Protein AF-A0A3G5BBC3-F1 (afdb_monomer_lite)

Sequence (78 aa):
VMLTRANSIDEEALRKTLKAITVHHDALRIVCKKDEEKGLLLFNRPADL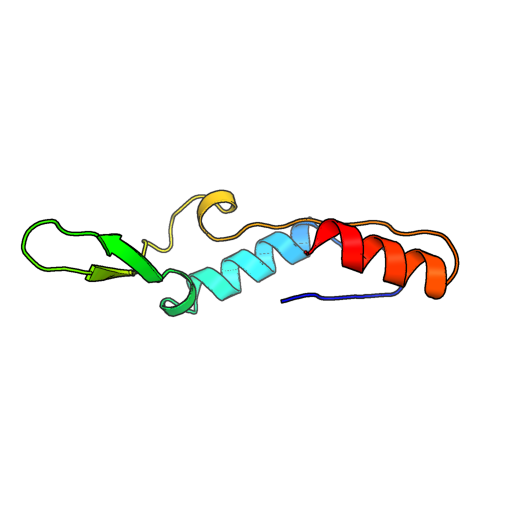ADEQLYSLTILEMEGDEHEKERFIKRRVA

InterPro domains:
  IPR001242 Condensation domain [PF00668] (1-75)

Secondary structure (DSSP, 8-state):
-----SSPP-HHHHHHHHHHHHHH-GGGGEEEEEETTTEEEEEEPPTTS-HHHH---------S-HHHHHHHHHHHH-

Structure (mmCIF, N/CA/C/O backbone):
data_AF-A0A3G5BBC3-F1
#
_entry.id   AF-A0A3G5BBC3-F1
#
loop_
_atom_site.group_PDB
_atom_site.id
_atom_site.type_symbol
_atom_site.label_atom_id
_atom_site.label_alt_id
_atom_site.label_comp_id
_atom_site.label_asym_id
_atom_site.label_entity_id
_atom_site.label_seq_id
_atom_site.pdbx_PDB_ins_code
_atom_site.Cartn_x
_atom_site.Cartn_y
_atom_site.Cartn_z
_atom_site.occupancy
_atom_site.B_iso_or_equiv
_atom_site.auth_seq_id
_atom_site.auth_comp_id
_atom_site.auth_asym_id
_atom_site.auth_atom_id
_atom_site.pdbx_PDB_model_num
ATOM 1 N N . VAL A 1 1 ? 10.005 -2.198 4.059 1.00 75.88 1 VAL A N 1
ATOM 2 C CA . VAL A 1 1 ? 10.484 -3.271 3.152 1.00 75.88 1 VAL A CA 1
ATOM 3 C C . VAL A 1 1 ? 11.118 -2.607 1.944 1.00 75.88 1 VAL A C 1
ATOM 5 O O . VAL A 1 1 ? 10.602 -1.579 1.529 1.00 75.88 1 VAL A O 1
ATOM 8 N N . MET A 1 2 ? 12.217 -3.147 1.418 1.00 82.88 2 MET A N 1
ATOM 9 C CA . MET A 1 2 ? 12.868 -2.648 0.201 1.00 82.88 2 MET A CA 1
ATOM 10 C C . MET A 1 2 ? 12.853 -3.760 -0.850 1.00 82.88 2 MET A C 1
ATOM 12 O O . MET A 1 2 ? 13.208 -4.892 -0.533 1.00 82.88 2 MET A O 1
ATOM 16 N N . LEU A 1 3 ? 12.413 -3.442 -2.068 1.00 83.62 3 LEU A N 1
ATOM 17 C CA . LEU A 1 3 ? 12.373 -4.362 -3.206 1.00 83.62 3 LEU A CA 1
ATOM 18 C C . LEU A 1 3 ? 13.272 -3.804 -4.309 1.00 83.62 3 LEU A C 1
ATOM 20 O O . LEU A 1 3 ? 13.186 -2.617 -4.617 1.00 83.62 3 LEU A O 1
ATOM 24 N N . THR A 1 4 ? 14.119 -4.647 -4.897 1.00 83.56 4 THR A N 1
ATOM 25 C CA . THR A 1 4 ? 15.038 -4.259 -5.975 1.00 83.56 4 THR A CA 1
ATOM 26 C C . THR A 1 4 ? 14.836 -5.154 -7.189 1.00 83.56 4 THR A C 1
ATOM 28 O O . THR A 1 4 ? 14.510 -6.337 -7.067 1.00 83.56 4 THR A O 1
ATOM 31 N N . ARG A 1 5 ? 14.997 -4.585 -8.385 1.00 85.12 5 ARG A N 1
ATOM 32 C CA . ARG A 1 5 ? 14.966 -5.335 -9.642 1.00 85.12 5 ARG A CA 1
ATOM 33 C C . ARG A 1 5 ? 15.824 -4.628 -10.689 1.00 85.12 5 ARG A C 1
ATOM 35 O O . ARG A 1 5 ? 16.017 -3.422 -10.598 1.00 85.12 5 ARG A O 1
ATOM 42 N N . ALA A 1 6 ? 16.311 -5.371 -11.681 1.00 84.06 6 ALA A N 1
ATOM 43 C CA . ALA A 1 6 ? 17.165 -4.814 -12.735 1.00 84.06 6 ALA A CA 1
ATOM 44 C C . ALA A 1 6 ? 16.414 -3.903 -13.731 1.00 84.06 6 ALA A C 1
ATOM 46 O O . ALA A 1 6 ? 17.009 -2.992 -14.290 1.00 84.06 6 ALA A O 1
ATOM 47 N N . ASN A 1 7 ? 15.114 -4.134 -13.940 1.00 84.50 7 ASN A N 1
ATOM 48 C CA . ASN A 1 7 ? 14.291 -3.405 -14.915 1.00 84.50 7 ASN A CA 1
ATOM 49 C C . ASN A 1 7 ? 13.448 -2.298 -14.251 1.00 84.50 7 ASN A C 1
ATOM 51 O O . ASN A 1 7 ? 13.116 -2.404 -13.073 1.00 84.50 7 ASN A O 1
ATOM 55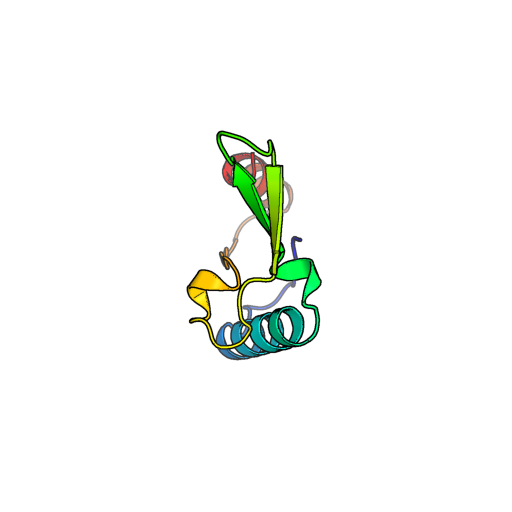 N N . SER A 1 8 ? 12.990 -1.295 -15.005 1.00 81.75 8 SER A N 1
ATOM 56 C CA . SER A 1 8 ? 12.094 -0.232 -14.499 1.00 81.75 8 SER A CA 1
ATOM 57 C C . SER A 1 8 ? 10.805 -0.801 -13.908 1.00 81.75 8 SER A C 1
ATOM 59 O O . SER A 1 8 ? 10.242 -1.713 -14.494 1.00 81.75 8 SER A O 1
ATOM 61 N N . ILE A 1 9 ? 10.342 -0.333 -12.747 1.00 85.75 9 ILE A N 1
ATOM 62 C CA . ILE A 1 9 ? 9.151 -0.867 -12.056 1.00 85.75 9 ILE A CA 1
ATOM 63 C C . ILE A 1 9 ? 7.863 -0.414 -12.755 1.00 85.75 9 ILE A C 1
ATOM 65 O O . ILE A 1 9 ? 7.710 0.761 -13.061 1.00 85.75 9 ILE A O 1
ATOM 69 N N . ASP A 1 10 ? 6.909 -1.334 -12.945 1.00 91.38 10 ASP A N 1
ATOM 70 C CA . ASP A 1 10 ? 5.529 -0.950 -13.265 1.00 91.38 10 ASP A CA 1
ATOM 71 C C . ASP A 1 10 ? 4.869 -0.423 -11.986 1.00 91.38 10 ASP A C 1
ATOM 73 O O . ASP A 1 10 ? 4.480 -1.185 -11.092 1.00 91.38 10 ASP A O 1
ATOM 77 N N . GLU A 1 11 ? 4.832 0.900 -11.871 1.00 92.06 11 GLU A N 1
ATOM 78 C CA . GLU A 1 11 ? 4.329 1.588 -10.691 1.00 92.06 11 GLU A CA 1
ATOM 79 C C . GLU A 1 11 ? 2.836 1.330 -10.459 1.00 92.06 11 GLU A C 1
ATOM 81 O O . GLU A 1 11 ? 2.419 1.158 -9.312 1.00 92.06 11 GLU A O 1
ATOM 86 N N . GLU A 1 12 ? 2.022 1.256 -11.515 1.00 94.12 12 GLU A N 1
ATOM 87 C CA . GLU A 1 12 ? 0.578 1.064 -11.376 1.00 94.12 12 GLU A CA 1
ATOM 88 C C . GLU A 1 12 ? 0.268 -0.338 -10.841 1.00 94.12 12 GLU A C 1
ATOM 90 O O . GLU A 1 12 ? -0.518 -0.500 -9.898 1.00 94.12 12 GLU A O 1
ATOM 95 N N . ALA A 1 13 ? 0.934 -1.357 -11.390 1.00 93.62 13 ALA A N 1
ATOM 96 C CA . ALA A 1 13 ? 0.831 -2.722 -10.889 1.00 93.62 13 ALA A CA 1
ATOM 97 C C . ALA A 1 13 ? 1.306 -2.825 -9.430 1.00 93.62 13 ALA A C 1
ATOM 99 O O . ALA A 1 13 ? 0.675 -3.508 -8.611 1.00 93.62 13 ALA A O 1
ATOM 100 N N . LEU A 1 14 ? 2.382 -2.114 -9.073 1.00 93.12 14 LEU A N 1
ATOM 101 C CA . LEU A 1 14 ? 2.899 -2.101 -7.708 1.00 93.12 14 LEU A CA 1
ATOM 102 C C . LEU A 1 14 ? 1.920 -1.435 -6.733 1.00 93.12 14 LEU A C 1
ATOM 104 O O . LEU A 1 14 ? 1.662 -1.994 -5.668 1.00 93.12 14 LEU A O 1
ATOM 108 N N . ARG A 1 15 ? 1.320 -0.297 -7.098 1.00 94.44 15 ARG A N 1
ATOM 109 C CA . ARG A 1 15 ? 0.302 0.387 -6.280 1.00 94.44 15 ARG A CA 1
ATOM 110 C C . ARG A 1 15 ? -0.906 -0.512 -6.017 1.00 94.44 15 ARG A C 1
ATOM 112 O O . ARG A 1 15 ? -1.285 -0.707 -4.863 1.00 94.44 15 ARG A O 1
ATOM 119 N N . LYS A 1 16 ? -1.440 -1.168 -7.055 1.00 95.25 16 LYS A N 1
ATOM 120 C CA . LYS A 1 16 ? -2.540 -2.144 -6.912 1.00 95.25 16 LYS A CA 1
ATOM 121 C C . LYS A 1 16 ? -2.169 -3.294 -5.974 1.00 95.25 16 LYS A C 1
ATOM 123 O O . LYS A 1 16 ? -2.975 -3.691 -5.134 1.00 95.25 16 LYS A O 1
ATOM 128 N N . THR A 1 17 ? -0.942 -3.798 -6.090 1.00 94.31 17 THR A N 1
ATOM 129 C CA . THR A 1 17 ? -0.435 -4.882 -5.238 1.00 94.31 17 THR A CA 1
ATOM 130 C C . THR A 1 17 ? -0.320 -4.439 -3.778 1.00 94.31 17 THR A C 1
ATOM 132 O O . THR A 1 17 ? -0.814 -5.132 -2.890 1.00 94.31 17 THR A O 1
ATOM 135 N N . LEU A 1 18 ? 0.270 -3.268 -3.515 1.00 94.31 18 LEU A N 1
ATOM 136 C CA . LEU A 1 18 ? 0.394 -2.713 -2.163 1.00 94.31 18 LEU A CA 1
ATOM 137 C C . LEU A 1 18 ? -0.975 -2.475 -1.526 1.00 94.31 18 LEU A C 1
ATOM 139 O O . LEU A 1 18 ? -1.186 -2.856 -0.375 1.00 94.31 18 LEU A O 1
ATOM 143 N N . LYS A 1 19 ? -1.930 -1.933 -2.289 1.00 95.00 19 LYS A N 1
ATOM 144 C CA . LYS A 1 19 ? -3.314 -1.782 -1.837 1.00 95.00 19 LYS A CA 1
ATOM 145 C C . LYS A 1 19 ? -3.926 -3.127 -1.456 1.00 95.00 19 LYS A C 1
ATOM 147 O O . LYS A 1 19 ? -4.460 -3.251 -0.359 1.00 95.00 19 LYS A O 1
ATOM 152 N N . ALA A 1 20 ? -3.823 -4.141 -2.316 1.00 95.50 20 ALA A N 1
ATOM 153 C CA . ALA A 1 20 ? -4.381 -5.465 -2.045 1.00 95.50 20 ALA A CA 1
ATOM 154 C C . ALA A 1 20 ? -3.801 -6.086 -0.761 1.00 95.50 20 ALA A C 1
ATOM 156 O O . ALA A 1 20 ? -4.554 -6.595 0.069 1.00 95.50 20 ALA A O 1
ATOM 157 N N . ILE A 1 21 ? -2.484 -5.977 -0.560 1.00 94.62 21 ILE A N 1
ATOM 158 C CA . ILE A 1 21 ? -1.795 -6.472 0.640 1.00 94.62 21 ILE A CA 1
ATOM 159 C C . ILE A 1 21 ? -2.279 -5.728 1.894 1.00 94.62 21 ILE A C 1
ATOM 161 O O . ILE A 1 21 ? -2.672 -6.372 2.866 1.00 94.62 21 ILE A O 1
ATOM 165 N N . THR A 1 22 ? -2.314 -4.391 1.882 1.00 94.56 22 THR A N 1
ATOM 166 C CA . THR A 1 22 ? -2.761 -3.593 3.041 1.00 94.56 22 THR A CA 1
ATOM 167 C C . THR A 1 22 ? -4.263 -3.732 3.314 1.00 94.56 22 THR A C 1
ATOM 169 O O . THR A 1 22 ? -4.708 -3.603 4.456 1.00 94.56 22 THR A O 1
ATOM 172 N N . VAL A 1 23 ? -5.076 -4.005 2.290 1.00 94.00 23 VAL A N 1
ATOM 173 C CA . VAL A 1 23 ? -6.507 -4.300 2.453 1.00 94.00 23 VAL A CA 1
ATOM 174 C C . VAL A 1 23 ? -6.707 -5.665 3.115 1.00 94.00 23 VAL A C 1
ATOM 176 O O . VAL A 1 23 ? -7.504 -5.771 4.050 1.00 94.00 23 VAL A O 1
ATOM 179 N N . HIS A 1 24 ? -5.968 -6.681 2.667 1.00 94.62 24 HIS A N 1
ATOM 180 C CA . HIS A 1 24 ? -6.077 -8.047 3.171 1.00 94.62 24 HIS A CA 1
ATOM 181 C C . HIS A 1 24 ? -5.526 -8.201 4.597 1.00 94.62 24 HIS A C 1
ATOM 183 O O . HIS A 1 24 ? -6.140 -8.873 5.422 1.00 94.62 24 HIS A O 1
ATOM 189 N N . HIS A 1 25 ? -4.403 -7.548 4.906 1.00 94.56 25 HIS A N 1
ATOM 190 C CA . HIS A 1 25 ? -3.760 -7.618 6.217 1.00 94.56 25 HIS A CA 1
ATOM 191 C C . HIS A 1 25 ? -4.086 -6.386 7.063 1.00 94.56 25 HIS A C 1
ATOM 193 O O . HIS A 1 25 ? -3.440 -5.343 6.967 1.00 94.56 25 HIS A O 1
ATOM 199 N N . ASP A 1 26 ? -5.067 -6.522 7.948 1.00 91.00 26 ASP A N 1
ATOM 200 C CA . ASP A 1 26 ? -5.482 -5.472 8.878 1.00 91.00 26 ASP A CA 1
ATOM 201 C C . ASP A 1 26 ? -4.376 -5.039 9.857 1.00 91.00 26 ASP A C 1
ATOM 203 O O . ASP A 1 26 ? -4.308 -3.862 10.211 1.00 91.00 26 ASP A O 1
ATOM 207 N N . ALA A 1 27 ? -3.451 -5.938 10.202 1.00 93.88 27 ALA A N 1
ATOM 208 C CA . ALA A 1 27 ? -2.278 -5.640 11.020 1.00 93.88 27 ALA A CA 1
ATOM 209 C C . ALA A 1 27 ? -1.395 -4.517 10.440 1.00 93.88 27 ALA A C 1
ATOM 211 O O . ALA A 1 27 ? -0.824 -3.729 11.192 1.00 93.88 27 ALA A O 1
ATOM 212 N N . LEU A 1 28 ? -1.319 -4.382 9.108 1.00 93.56 28 LEU A N 1
ATOM 213 C CA . LEU A 1 28 ? -0.569 -3.299 8.451 1.00 93.56 28 LEU A CA 1
ATOM 214 C C . LEU A 1 28 ? -1.246 -1.928 8.605 1.00 93.56 28 LEU A C 1
ATOM 216 O O . LEU A 1 28 ? -0.639 -0.895 8.326 1.00 93.56 28 LEU A O 1
ATOM 220 N N . ARG A 1 29 ? -2.505 -1.904 9.051 1.00 94.06 29 ARG A N 1
ATOM 221 C CA . ARG A 1 29 ? -3.290 -0.687 9.275 1.00 94.06 29 ARG A CA 1
ATOM 222 C C . ARG A 1 29 ? -3.347 -0.273 10.742 1.00 94.06 29 ARG A C 1
ATOM 224 O O . ARG A 1 29 ? -4.026 0.714 11.034 1.00 94.06 29 ARG A O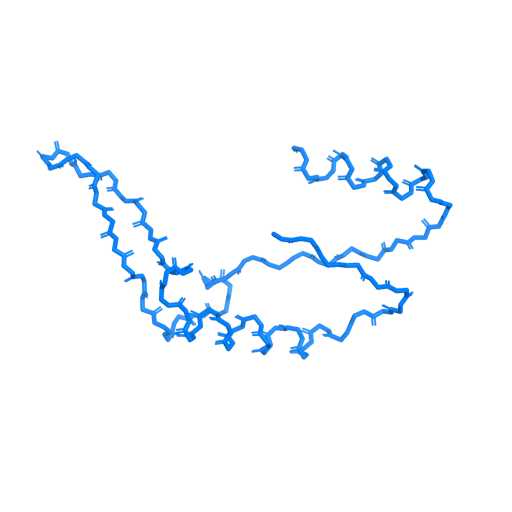 1
ATOM 231 N N . ILE A 1 30 ? -2.659 -0.979 11.641 1.00 94.62 30 ILE A N 1
ATOM 232 C CA . ILE A 1 30 ? -2.589 -0.617 13.059 1.00 94.62 30 ILE A CA 1
ATOM 233 C C . ILE A 1 30 ? -1.922 0.752 13.205 1.00 94.62 30 ILE A C 1
ATOM 235 O O . ILE A 1 30 ? -0.833 0.997 12.689 1.00 94.62 30 ILE A O 1
ATOM 239 N N . VAL A 1 31 ? -2.566 1.637 13.957 1.00 93.25 31 VAL A N 1
ATOM 240 C CA . VAL A 1 31 ? -1.994 2.900 14.426 1.00 93.25 31 VAL A CA 1
ATOM 241 C C . VAL A 1 31 ? -2.047 2.964 15.939 1.00 93.25 31 VAL A C 1
ATOM 243 O O . VAL A 1 31 ? -2.974 2.462 16.572 1.00 93.25 31 VAL A O 1
ATOM 246 N N . CYS A 1 32 ? -1.029 3.607 16.501 1.00 93.31 32 CYS A N 1
ATOM 247 C CA . CYS A 1 32 ? -0.924 3.880 17.920 1.00 93.31 32 CYS A CA 1
ATOM 248 C C . CYS A 1 32 ? -1.225 5.360 18.161 1.00 93.31 32 CYS A C 1
ATOM 250 O O . CYS A 1 32 ? -0.569 6.232 17.589 1.00 93.31 32 CYS A O 1
ATOM 252 N N . LYS A 1 33 ? -2.222 5.649 18.994 1.00 92.06 33 LYS A N 1
ATOM 253 C CA . LYS A 1 33 ? -2.575 7.005 19.411 1.00 92.06 33 LYS A CA 1
ATOM 254 C C . LYS A 1 33 ? -2.398 7.118 20.917 1.00 92.06 33 LYS A C 1
ATOM 256 O O . LYS A 1 33 ? -2.874 6.268 21.663 1.00 92.06 33 LYS A O 1
ATOM 261 N N . LYS A 1 34 ? -1.726 8.181 21.359 1.00 92.25 34 LYS A N 1
ATOM 262 C CA . LYS A 1 34 ? -1.649 8.512 22.781 1.00 92.25 34 LYS A CA 1
ATOM 263 C C . LYS A 1 34 ? -3.019 8.995 23.254 1.00 92.25 34 LYS A C 1
ATOM 265 O O . LYS A 1 34 ? -3.607 9.884 22.642 1.00 92.25 34 LYS A O 1
ATOM 270 N N . ASP A 1 35 ? -3.500 8.382 24.318 1.00 88.88 35 ASP A N 1
ATOM 271 C CA . ASP A 1 35 ? -4.707 8.735 25.042 1.00 88.88 35 ASP A CA 1
ATOM 272 C C . ASP A 1 35 ? -4.292 9.268 26.413 1.00 88.88 35 ASP A C 1
ATOM 274 O O . ASP A 1 35 ? -3.470 8.662 27.105 1.00 88.88 35 ASP A O 1
ATOM 278 N N . GLU A 1 36 ? -4.797 10.444 26.772 1.00 84.62 36 GLU A N 1
ATOM 279 C CA . GLU A 1 36 ? -4.353 11.165 27.968 1.00 84.62 36 GLU A CA 1
ATOM 280 C C . GLU A 1 36 ? -4.738 10.444 29.269 1.00 84.62 36 GLU A C 1
ATOM 282 O O . GLU A 1 36 ? -4.043 10.601 30.270 1.00 84.62 36 GLU A O 1
ATOM 287 N N . GLU A 1 37 ? -5.773 9.597 29.244 1.00 85.12 37 GLU A N 1
ATOM 288 C CA . GLU A 1 37 ? -6.281 8.884 30.421 1.00 85.12 37 GLU A CA 1
ATOM 289 C C . GLU A 1 37 ? -5.898 7.396 30.432 1.00 85.12 37 GLU A C 1
ATOM 291 O O . GLU A 1 37 ? -5.629 6.823 31.488 1.00 85.12 37 GLU A O 1
ATOM 296 N N . LYS A 1 38 ? -5.868 6.750 29.260 1.00 78.88 38 LYS A N 1
ATOM 297 C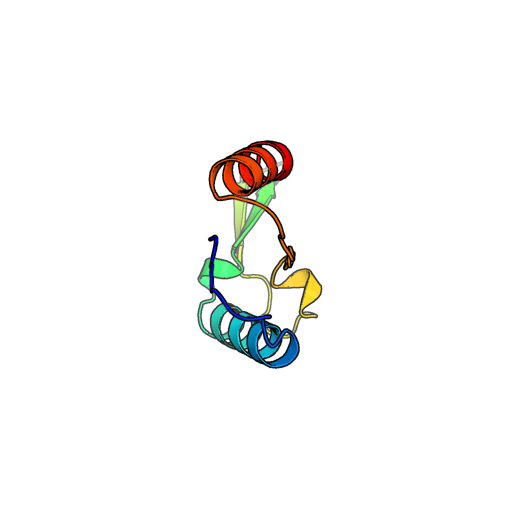 CA . LYS A 1 38 ? -5.709 5.291 29.103 1.00 78.88 38 LYS A CA 1
ATOM 298 C C . LYS A 1 38 ? -4.341 4.867 28.566 1.00 78.88 38 LYS A C 1
ATOM 300 O O . LYS A 1 38 ? -4.092 3.673 28.408 1.00 78.88 38 LYS A O 1
ATOM 305 N N . GLY A 1 39 ? -3.441 5.811 28.290 1.00 87.69 39 GLY A N 1
ATOM 306 C CA . GLY A 1 39 ? -2.080 5.525 27.834 1.00 87.69 39 GLY A CA 1
ATOM 307 C C . GLY A 1 39 ? -1.961 5.425 26.312 1.00 87.69 39 GLY A C 1
ATOM 308 O O . GLY A 1 39 ? -1.986 6.441 25.625 1.00 87.69 39 GLY A O 1
ATOM 309 N N . LEU A 1 40 ? -1.747 4.224 25.763 1.00 92.75 40 LEU A N 1
ATOM 310 C CA . LEU A 1 40 ? -1.627 4.006 24.313 1.00 92.75 40 LEU A CA 1
ATOM 311 C C . LEU A 1 40 ? -2.817 3.198 23.794 1.00 92.75 40 LEU A C 1
ATOM 313 O O . LEU A 1 40 ? -3.077 2.092 24.261 1.00 92.75 40 LEU A O 1
ATOM 317 N N . LEU A 1 41 ? -3.503 3.736 22.789 1.00 93.50 41 LEU A N 1
ATOM 318 C CA . LEU A 1 41 ? -4.569 3.057 22.064 1.00 93.50 41 LEU A CA 1
ATOM 319 C C . LEU A 1 41 ? -4.043 2.538 20.732 1.00 93.50 41 LEU A C 1
ATOM 321 O O . LEU A 1 41 ? -3.516 3.302 19.923 1.00 93.50 41 LEU A O 1
ATOM 325 N N . LEU A 1 42 ? -4.236 1.245 20.495 1.00 93.81 42 LEU A N 1
ATOM 326 C CA . LEU A 1 42 ? -3.942 0.578 19.232 1.00 93.81 42 LEU A CA 1
ATOM 327 C C . LEU A 1 42 ? -5.260 0.283 18.525 1.00 93.81 42 LEU A C 1
ATOM 329 O O . LEU A 1 42 ? -6.148 -0.337 19.109 1.00 93.81 42 LEU A O 1
ATOM 333 N N . PHE A 1 43 ? -5.398 0.720 17.277 1.00 93.6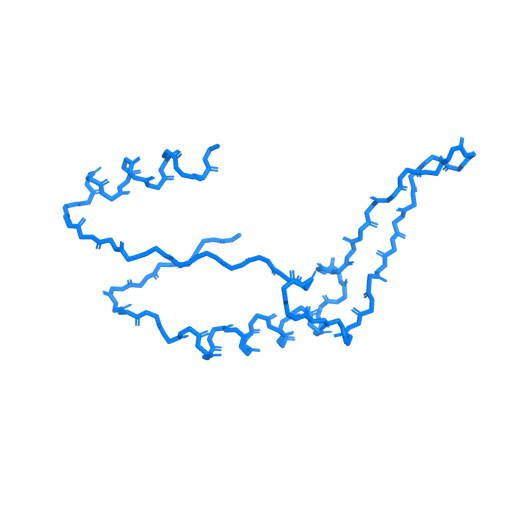9 43 PHE A N 1
ATOM 334 C CA . PHE A 1 43 ? -6.583 0.421 16.477 1.00 93.69 43 PHE A CA 1
ATOM 335 C C . PHE A 1 43 ? -6.240 0.258 15.000 1.00 93.69 43 PHE A C 1
ATOM 337 O O . PHE A 1 43 ? -5.308 0.882 14.490 1.00 93.69 43 PHE A O 1
ATOM 344 N N . ASN A 1 44 ? -7.021 -0.570 14.307 1.00 94.19 44 ASN A N 1
ATOM 345 C CA . ASN A 1 44 ? -6.906 -0.755 12.864 1.00 94.19 44 ASN A CA 1
ATOM 346 C C . ASN A 1 44 ? -7.615 0.396 12.150 1.00 94.19 44 ASN A C 1
ATOM 348 O O . ASN A 1 44 ? -8.800 0.641 12.378 1.00 94.19 44 ASN A O 1
ATOM 352 N N . ARG A 1 45 ? -6.910 1.083 11.251 1.00 94.31 45 ARG A N 1
ATOM 353 C CA . ARG A 1 45 ? -7.544 2.014 10.310 1.00 94.31 45 ARG A CA 1
ATOM 354 C C . ARG A 1 45 ? -8.443 1.252 9.326 1.00 94.31 45 ARG A C 1
ATOM 356 O O . ARG A 1 45 ? -8.172 0.076 9.045 1.00 94.31 45 ARG A O 1
ATOM 363 N N . PRO A 1 46 ? -9.488 1.902 8.788 1.00 93.88 46 PRO A N 1
ATOM 364 C CA . PRO A 1 46 ? -10.380 1.264 7.833 1.00 93.88 46 PRO A CA 1
ATOM 365 C C . PRO A 1 46 ? -9.664 0.941 6.511 1.00 93.88 46 PRO A C 1
ATOM 367 O O . PRO A 1 46 ? -8.607 1.491 6.195 1.00 93.88 46 PRO A O 1
ATOM 370 N N . ALA A 1 47 ? -10.216 -0.022 5.773 1.00 92.00 47 ALA A N 1
ATOM 371 C CA . ALA A 1 47 ? -9.611 -0.573 4.558 1.00 92.00 47 ALA A CA 1
ATOM 372 C C . ALA A 1 47 ? -9.880 0.265 3.296 1.00 92.00 47 ALA A C 1
ATOM 374 O O . ALA A 1 47 ? -9.186 0.103 2.298 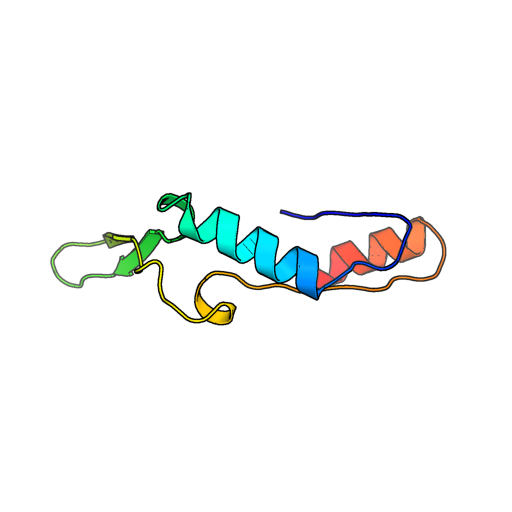1.00 92.00 47 ALA A O 1
ATOM 375 N N . ASP A 1 48 ? -10.890 1.131 3.334 1.00 93.69 48 ASP A N 1
ATOM 376 C CA . ASP A 1 48 ? -11.409 1.931 2.218 1.00 93.69 48 ASP A CA 1
ATOM 377 C C . ASP A 1 48 ? -10.782 3.333 2.123 1.00 93.69 48 ASP A C 1
ATOM 379 O O . ASP A 1 48 ? -11.280 4.199 1.404 1.00 93.69 48 ASP A O 1
ATOM 383 N N . LEU A 1 49 ? -9.668 3.556 2.823 1.00 91.69 49 LEU A N 1
ATOM 384 C CA . LEU A 1 49 ? -8.894 4.790 2.730 1.00 91.69 49 LEU A CA 1
ATOM 385 C C . LEU A 1 49 ? -8.234 4.954 1.353 1.00 91.69 49 LEU A C 1
ATOM 387 O O . LEU A 1 49 ? -8.029 3.988 0.612 1.00 91.69 49 LEU A O 1
ATOM 391 N N . ALA A 1 50 ? -7.841 6.192 1.048 1.00 92.56 50 ALA A N 1
ATOM 392 C CA . ALA A 1 50 ? -7.005 6.483 -0.110 1.00 92.56 50 ALA A CA 1
ATOM 393 C C . ALA A 1 50 ? -5.641 5.775 0.002 1.00 92.56 50 ALA A C 1
ATOM 395 O O . ALA A 1 50 ? -5.126 5.548 1.103 1.00 92.56 50 ALA A O 1
ATOM 396 N N . ASP A 1 51 ? -5.042 5.442 -1.140 1.00 90.25 51 ASP A N 1
ATOM 397 C CA . ASP A 1 51 ? -3.813 4.643 -1.206 1.00 90.25 51 ASP A CA 1
ATOM 398 C C . ASP A 1 51 ? -2.655 5.323 -0.455 1.00 90.25 51 ASP A C 1
ATOM 400 O O . ASP A 1 51 ? -1.924 4.665 0.286 1.00 90.25 51 ASP A O 1
ATOM 404 N N . GLU A 1 52 ? -2.562 6.653 -0.538 1.00 90.75 52 GLU A N 1
ATOM 405 C CA . GLU A 1 52 ? -1.557 7.487 0.139 1.00 90.75 52 GLU A CA 1
ATOM 406 C C . GLU A 1 52 ? -1.678 7.441 1.669 1.00 90.75 52 GLU A C 1
ATOM 408 O O . GLU A 1 52 ? -0.738 7.772 2.393 1.00 90.75 52 GLU A O 1
ATOM 413 N N . GLN A 1 53 ? -2.843 7.042 2.184 1.00 91.06 53 GLN A N 1
ATOM 414 C CA . GLN A 1 53 ? -3.066 6.852 3.613 1.00 91.06 53 GLN A CA 1
ATOM 415 C C . GLN A 1 53 ? -2.757 5.413 4.036 1.00 91.06 53 GLN A C 1
ATOM 417 O O . GLN A 1 53 ? -2.370 5.186 5.185 1.00 91.06 53 GLN A O 1
ATOM 422 N N . LEU A 1 54 ? -2.916 4.435 3.143 1.00 92.75 54 LEU A N 1
ATOM 423 C CA . LEU A 1 54 ? -2.662 3.024 3.429 1.00 92.75 54 LEU A CA 1
ATOM 424 C C . LEU A 1 54 ? -1.164 2.710 3.466 1.00 92.75 54 LEU A C 1
ATOM 426 O O . LEU A 1 54 ? -0.735 1.940 4.326 1.00 92.75 54 LEU A O 1
ATOM 430 N N . TYR A 1 55 ? -0.370 3.317 2.585 1.00 92.06 55 TYR A N 1
ATOM 431 C CA . TYR A 1 55 ? 1.074 3.109 2.514 1.00 92.06 55 TYR A CA 1
ATOM 432 C C . TYR A 1 55 ? 1.806 4.336 1.955 1.00 92.06 55 TYR A C 1
ATOM 434 O O . TYR A 1 55 ? 1.229 5.176 1.273 1.00 92.06 55 TYR A O 1
ATOM 442 N N . SER A 1 56 ? 3.114 4.404 2.208 1.00 90.88 56 SER A N 1
ATOM 443 C CA . SER A 1 56 ? 4.024 5.321 1.516 1.00 90.88 56 SER A CA 1
ATOM 444 C C . SER A 1 56 ? 4.846 4.534 0.499 1.00 90.88 56 SER A C 1
ATOM 446 O O . SER A 1 56 ? 5.385 3.474 0.827 1.00 90.88 56 SER A O 1
ATOM 448 N N . LEU A 1 57 ? 4.919 5.035 -0.735 1.00 91.94 57 LEU A N 1
ATOM 449 C CA . LEU A 1 57 ? 5.679 4.438 -1.830 1.00 91.94 57 LEU A CA 1
ATOM 450 C C . LEU A 1 57 ? 6.656 5.470 -2.393 1.00 91.94 57 LEU A C 1
ATOM 452 O O . LEU A 1 57 ? 6.242 6.526 -2.865 1.00 91.94 57 LEU A O 1
ATOM 456 N N . THR A 1 58 ? 7.939 5.113 -2.394 1.00 90.12 58 THR A N 1
ATOM 457 C CA . THR A 1 58 ? 9.014 5.879 -3.030 1.00 90.12 58 THR A CA 1
ATOM 458 C C . THR A 1 58 ? 9.714 4.974 -4.032 1.00 90.12 58 THR A C 1
ATOM 460 O O . THR A 1 58 ? 10.217 3.916 -3.651 1.00 90.12 58 THR A O 1
ATOM 463 N N . ILE A 1 59 ? 9.757 5.386 -5.298 1.00 88.69 59 ILE A N 1
ATOM 464 C CA . ILE A 1 59 ? 10.485 4.689 -6.363 1.00 88.69 59 ILE A CA 1
ATOM 465 C C . ILE A 1 59 ? 11.750 5.484 -6.673 1.00 88.69 59 ILE A C 1
ATOM 467 O O . ILE A 1 59 ? 11.717 6.708 -6.782 1.00 88.69 59 ILE A O 1
ATOM 471 N N . LEU A 1 60 ? 12.873 4.776 -6.758 1.00 86.75 60 LEU A N 1
ATOM 472 C CA . LEU A 1 60 ? 14.185 5.342 -7.039 1.00 86.75 60 LEU A CA 1
ATOM 473 C C . LEU A 1 60 ? 14.732 4.644 -8.280 1.00 86.75 60 LEU A C 1
ATOM 475 O O . LEU A 1 60 ? 14.987 3.441 -8.248 1.00 86.75 60 LEU A O 1
ATOM 479 N N . GLU A 1 61 ? 14.904 5.397 -9.359 1.00 85.69 61 GLU A N 1
ATOM 480 C CA . GLU A 1 61 ? 15.662 4.940 -10.520 1.00 85.69 61 GLU A CA 1
ATOM 481 C C . GLU A 1 61 ? 17.132 5.284 -10.303 1.00 85.69 61 GLU A C 1
ATOM 483 O O . GLU A 1 61 ? 17.469 6.372 -9.830 1.00 85.69 61 GLU A O 1
ATOM 488 N N . MET A 1 62 ? 18.005 4.312 -10.556 1.00 82.06 62 MET A N 1
ATOM 489 C CA . MET A 1 62 ? 19.405 4.398 -10.167 1.00 82.06 62 MET A CA 1
ATOM 490 C C . MET A 1 62 ? 20.301 3.942 -11.308 1.00 82.06 62 MET A C 1
ATOM 492 O O . MET A 1 62 ? 20.203 2.811 -11.785 1.00 82.06 62 MET A O 1
ATOM 496 N N . GLU A 1 63 ? 21.223 4.816 -11.679 1.00 80.81 63 GLU A N 1
ATOM 497 C CA . GLU A 1 63 ? 22.290 4.561 -12.639 1.00 80.81 63 GLU A CA 1
ATOM 498 C C . GLU A 1 63 ? 23.641 4.534 -11.906 1.00 80.81 63 GLU A C 1
ATOM 500 O O . GLU A 1 63 ? 23.722 4.893 -10.729 1.00 80.81 63 GLU A O 1
ATOM 505 N N . GLY A 1 64 ? 24.695 4.074 -12.580 1.00 81.94 64 GLY A N 1
ATOM 506 C CA . GLY A 1 64 ? 26.034 3.955 -11.992 1.00 81.94 64 GLY A CA 1
ATOM 507 C C . GLY A 1 64 ? 26.373 2.557 -11.469 1.00 81.94 64 GLY A C 1
ATOM 508 O O . GLY A 1 64 ? 25.608 1.595 -11.635 1.00 81.94 64 GLY A O 1
ATOM 509 N N . ASP A 1 65 ? 27.562 2.435 -10.881 1.00 84.88 65 ASP A N 1
ATOM 510 C CA . ASP A 1 65 ? 28.079 1.159 -10.379 1.00 84.88 65 ASP A CA 1
ATOM 511 C C . ASP A 1 65 ? 27.473 0.755 -9.019 1.00 84.88 65 ASP A C 1
ATOM 513 O O . ASP A 1 65 ? 26.739 1.507 -8.373 1.00 84.88 65 ASP A O 1
ATOM 517 N N . GLU A 1 66 ? 27.744 -0.475 -8.578 1.00 82.81 66 GLU A N 1
ATOM 518 C CA . GLU A 1 66 ? 27.166 -1.022 -7.343 1.00 82.81 66 GLU A CA 1
ATOM 519 C C . GLU A 1 66 ? 27.548 -0.196 -6.098 1.00 82.81 66 GLU A C 1
ATOM 521 O O . GLU A 1 66 ? 26.732 -0.003 -5.194 1.00 82.81 66 GLU A O 1
ATOM 526 N N . HIS A 1 67 ? 28.765 0.359 -6.066 1.00 83.62 67 HIS A N 1
ATOM 527 C CA . HIS A 1 67 ? 29.239 1.177 -4.951 1.00 83.62 67 HIS A CA 1
ATOM 528 C C . HIS A 1 67 ? 28.548 2.542 -4.909 1.00 83.62 67 HIS A C 1
ATOM 530 O O . HIS A 1 67 ? 28.254 3.062 -3.827 1.00 83.62 67 HIS A O 1
ATOM 536 N N . GLU A 1 68 ? 28.275 3.141 -6.065 1.00 81.81 68 GLU A N 1
ATOM 537 C CA . GLU A 1 68 ? 27.487 4.367 -6.179 1.00 81.81 68 GLU A CA 1
ATOM 538 C C . GLU A 1 68 ? 26.050 4.150 -5.711 1.00 81.81 68 GLU A C 1
ATOM 540 O O . GLU A 1 68 ? 25.540 4.934 -4.897 1.00 81.81 68 GLU A O 1
ATOM 545 N N . LYS A 1 69 ? 25.436 3.043 -6.141 1.00 84.25 69 LYS A N 1
ATOM 546 C CA . LYS A 1 69 ? 24.076 2.670 -5.748 1.00 84.25 69 LYS A CA 1
ATOM 547 C C . LYS A 1 69 ? 23.959 2.443 -4.240 1.00 84.25 69 LYS A C 1
ATOM 549 O O . LYS A 1 69 ? 23.063 2.991 -3.596 1.00 84.25 69 LYS A O 1
ATOM 554 N N . GLU A 1 70 ? 24.898 1.716 -3.641 1.00 84.31 70 GLU A N 1
ATOM 555 C CA . GLU A 1 70 ? 24.903 1.458 -2.198 1.00 84.31 70 GLU A CA 1
ATOM 556 C C . GLU A 1 70 ? 25.008 2.756 -1.377 1.00 84.31 70 GLU A C 1
ATOM 558 O O . GLU A 1 70 ? 24.259 2.962 -0.414 1.00 84.31 70 GLU A O 1
ATOM 563 N N . ARG A 1 71 ? 25.908 3.672 -1.768 1.00 82.50 71 ARG A N 1
ATOM 564 C CA . ARG A 1 71 ? 26.055 4.975 -1.097 1.00 82.50 71 ARG A CA 1
ATOM 565 C C . ARG A 1 71 ? 24.779 5.807 -1.175 1.00 82.50 71 ARG A C 1
ATOM 567 O O . ARG A 1 71 ? 24.438 6.481 -0.200 1.00 82.50 71 ARG A O 1
ATOM 574 N N . PHE A 1 72 ? 24.088 5.774 -2.312 1.00 82.94 72 PHE A N 1
ATOM 575 C CA . PHE A 1 72 ? 22.842 6.508 -2.505 1.00 82.94 72 PHE A CA 1
ATOM 576 C C . PHE A 1 72 ? 21.728 5.994 -1.583 1.00 82.94 72 PHE A C 1
ATOM 578 O O . PHE A 1 72 ? 21.117 6.794 -0.871 1.00 82.94 72 PHE A O 1
ATOM 585 N N . ILE A 1 73 ? 21.524 4.671 -1.511 1.00 84.38 73 ILE A N 1
ATOM 586 C CA . ILE A 1 73 ? 20.508 4.059 -0.635 1.00 84.38 73 ILE A CA 1
ATOM 587 C C . ILE A 1 73 ? 20.770 4.428 0.830 1.00 84.38 73 ILE A C 1
ATOM 589 O O . ILE A 1 73 ? 19.865 4.900 1.522 1.00 84.38 73 ILE A O 1
ATOM 593 N N . LYS A 1 74 ? 22.021 4.297 1.295 1.00 82.31 74 LYS A N 1
ATOM 594 C CA . LYS A 1 74 ? 22.391 4.595 2.690 1.00 82.31 74 LYS A CA 1
ATOM 595 C C . LYS A 1 74 ? 22.102 6.040 3.103 1.00 82.31 74 LYS A C 1
ATOM 597 O O . LYS A 1 74 ? 21.768 6.273 4.256 1.00 82.31 74 LYS A O 1
ATOM 602 N N . ARG A 1 75 ? 22.212 7.010 2.190 1.00 79.69 75 ARG A N 1
ATOM 603 C CA . ARG A 1 75 ? 21.930 8.427 2.489 1.00 79.69 75 ARG A CA 1
ATOM 604 C C . ARG A 1 75 ? 20.442 8.763 2.541 1.00 79.69 75 ARG A C 1
ATOM 606 O O . ARG A 1 75 ? 20.083 9.761 3.151 1.00 79.69 75 ARG A O 1
ATOM 613 N N . ARG A 1 76 ? 19.593 7.999 1.848 1.00 75.25 76 ARG A N 1
ATOM 614 C CA . ARG A 1 76 ? 18.170 8.331 1.666 1.00 75.25 76 ARG A CA 1
ATOM 615 C C . ARG A 1 76 ? 17.244 7.591 2.634 1.00 75.25 76 ARG A C 1
ATOM 617 O O . ARG A 1 76 ? 16.128 8.051 2.845 1.00 75.25 76 ARG A O 1
ATOM 624 N N . VAL A 1 77 ? 17.693 6.456 3.171 1.00 68.75 77 VAL A N 1
ATOM 625 C CA . VAL A 1 77 ? 16.910 5.570 4.055 1.00 68.75 77 VAL A CA 1
ATOM 626 C C . VAL A 1 77 ? 17.294 5.725 5.540 1.00 68.75 77 VAL A C 1
ATOM 628 O O . VAL A 1 77 ? 16.603 5.179 6.396 1.00 68.75 77 VAL A O 1
ATOM 631 N N . ALA A 1 78 ? 18.372 6.460 5.843 1.00 51.34 78 ALA A N 1
ATOM 632 C CA . ALA A 1 78 ? 18.822 6.762 7.206 1.00 51.34 78 ALA A CA 1
ATOM 633 C C . ALA A 1 78 ? 18.069 7.941 7.838 1.00 51.34 78 ALA A C 1
ATOM 635 O O . ALA A 1 78 ? 17.750 8.901 7.098 1.00 51.34 78 ALA A O 1
#

pLDDT: mean 88.29, std 7.12, range [51.34, 95.5]

Foldseek 3Di:
DDDDDPDDDPVVVVLVVLLVVLLVDQVLQWDWDQDPPPGIDIDGDHSPDDSVNSDDDDDDDDDDDPVRVVVVCVVPVD

Organism: Bacillus velezensis (NCBI:txid492670)

Radius of gyration: 16.94 Å; chains: 1; bounding box: 41×19×45 Å